Protein AF-A0A7D8UZJ8-F1 (afdb_monomer_lite)

Foldseek 3Di:
DPPDDPVVVVVVVVVLVPDPPLVNVVVVCVVCPPHDPDDNVRDDDALPNVDWDDCVVVVNDGDDDWDDDDDDVRQLPFFQDDDPVCVVVLVVVFFDDDPPDDDDDPPPPPPPPPPPVVVSVVRSRVVRSPDHPDGTNDDDQDDQPCPVVPDDDDPVVVVVSVVVRVVSSVVVRVVVVVVVD

Sequence (181 aa):
MEGLSPAEKAAELRKIAKLPASERRDLYAEYKGSGRYMPPEAIHRGVADEYEIDPEKNDGVAHQFDAVVRGRDARKRMHGGDCECCRDYYEAVGPLPVFNAGPVWKDAEEDDEVDSPTKRQRQLEDHQNRISRHREVWRKPPTPPDFWKIGFPSTQEVEDVNARADKMVADREAEIRRQTA

Structure (mmCIF, N/CA/C/O backbone):
data_AF-A0A7D8UZJ8-F1
#
_entry.id   AF-A0A7D8UZJ8-F1
#
loop_
_atom_site.group_PDB
_atom_site.id
_atom_site.type_symbol
_atom_site.label_atom_id
_atom_site.label_alt_id
_atom_site.label_comp_id
_atom_site.label_asym_id
_atom_site.label_entity_id
_atom_site.label_seq_id
_atom_site.pdbx_PDB_ins_code
_atom_site.Cartn_x
_atom_site.Cartn_y
_atom_site.Cartn_z
_atom_site.occupancy
_atom_site.B_iso_or_equiv
_atom_site.auth_seq_id
_atom_site.auth_comp_id
_atom_site.auth_asym_id
_atom_site.auth_atom_id
_atom_site.pdbx_PDB_model_num
ATOM 1 N N . MET A 1 1 ? -14.031 1.979 35.412 1.00 62.12 1 MET A N 1
ATOM 2 C CA . MET A 1 1 ? -14.290 3.436 35.259 1.00 62.12 1 MET A CA 1
ATOM 3 C C . MET A 1 1 ? -15.463 3.934 36.109 1.00 62.12 1 MET A C 1
ATOM 5 O O . MET A 1 1 ? -15.583 5.145 36.296 1.00 62.12 1 MET A O 1
ATOM 9 N N . GLU A 1 2 ? -16.322 3.058 36.641 1.00 58.66 2 GLU A N 1
ATOM 10 C CA . GLU A 1 2 ? -17.326 3.459 37.635 1.00 58.66 2 GLU A CA 1
ATOM 11 C C . GLU A 1 2 ? -16.650 3.800 38.972 1.00 58.66 2 GLU A C 1
ATOM 13 O O . GLU A 1 2 ? -15.732 3.104 39.394 1.00 58.66 2 GLU A O 1
ATOM 18 N N . GLY A 1 3 ? -17.046 4.919 39.588 1.00 77.38 3 GLY A N 1
ATOM 19 C CA . GLY A 1 3 ? -16.526 5.380 40.886 1.00 77.38 3 GLY A CA 1
ATOM 20 C C . GLY A 1 3 ? -15.379 6.405 40.864 1.00 77.38 3 GLY A C 1
ATOM 21 O O . GLY A 1 3 ? -15.108 7.004 41.897 1.00 77.38 3 GLY A O 1
ATOM 22 N N . LEU A 1 4 ? -14.739 6.667 39.717 1.00 83.75 4 LEU A N 1
ATOM 23 C CA . LEU A 1 4 ? -13.640 7.646 39.612 1.00 83.75 4 LEU A CA 1
ATOM 24 C C . LEU A 1 4 ? -14.149 9.092 39.469 1.00 83.75 4 LEU A C 1
ATOM 26 O O . LEU A 1 4 ? -15.143 9.346 38.773 1.00 83.75 4 LEU A O 1
ATOM 30 N N . SER A 1 5 ? -13.429 10.053 40.055 1.00 90.38 5 SER A N 1
ATOM 31 C CA . SER A 1 5 ? -13.680 11.483 39.849 1.00 90.38 5 SER A CA 1
ATOM 32 C C . SER A 1 5 ? -13.406 11.891 38.389 1.00 90.38 5 SER A C 1
ATOM 34 O O . SER A 1 5 ? -12.650 11.219 37.679 1.00 90.38 5 SER A O 1
ATOM 36 N N . PRO A 1 6 ? -13.981 13.004 37.893 1.00 88.69 6 PRO A N 1
ATOM 37 C CA . PRO A 1 6 ? -13.740 13.460 36.521 1.00 88.69 6 PRO A CA 1
ATOM 38 C C . PRO A 1 6 ? -12.253 13.662 36.177 1.00 88.69 6 PRO A C 1
ATOM 40 O O . PRO A 1 6 ? -11.840 13.371 35.055 1.00 88.69 6 PRO A O 1
ATOM 43 N N . ALA A 1 7 ? -11.438 14.112 37.138 1.00 90.19 7 ALA A N 1
ATOM 44 C CA . ALA A 1 7 ? -10.001 14.316 36.948 1.00 90.19 7 ALA A CA 1
ATOM 45 C C . ALA A 1 7 ? -9.240 12.986 36.811 1.00 90.19 7 ALA A C 1
ATOM 47 O O . ALA A 1 7 ? -8.396 12.840 35.927 1.00 90.19 7 ALA A O 1
ATOM 48 N N . GLU A 1 8 ? -9.577 11.995 37.636 1.00 89.38 8 GLU A N 1
ATOM 49 C CA . GLU A 1 8 ? -8.980 10.656 37.576 1.00 89.38 8 GLU A CA 1
ATOM 50 C C . GLU A 1 8 ? -9.378 9.925 36.291 1.00 89.38 8 GLU A C 1
ATOM 52 O O . GLU A 1 8 ? -8.532 9.319 35.637 1.00 89.38 8 GLU A O 1
ATOM 57 N N . LYS A 1 9 ? -10.638 10.067 35.854 1.00 85.75 9 LYS A N 1
ATOM 58 C CA . LYS A 1 9 ? -11.096 9.560 34.550 1.00 85.75 9 LYS A CA 1
ATOM 59 C C . LYS A 1 9 ? -10.290 10.160 33.400 1.00 85.75 9 LYS A C 1
ATOM 61 O O . LYS A 1 9 ? -9.889 9.437 32.492 1.00 85.75 9 LYS A O 1
ATOM 66 N N . ALA A 1 10 ? -10.020 11.466 33.433 1.00 86.69 10 ALA A N 1
ATOM 67 C CA . ALA A 1 10 ? -9.205 12.117 32.411 1.00 86.69 10 ALA A CA 1
ATOM 68 C C . ALA A 1 10 ? -7.751 11.611 32.419 1.00 86.69 10 ALA A C 1
ATOM 70 O O . ALA A 1 10 ? -7.148 11.457 31.355 1.00 86.69 10 ALA A O 1
ATOM 71 N N . ALA A 1 11 ? -7.188 11.325 33.597 1.00 90.38 11 ALA A N 1
ATOM 72 C CA . ALA A 1 11 ? -5.854 10.745 33.726 1.00 90.38 11 ALA A CA 1
ATOM 73 C C . ALA A 1 11 ? -5.788 9.314 33.163 1.00 90.38 11 ALA A C 1
ATOM 75 O O . ALA A 1 11 ? -4.863 9.008 32.413 1.00 90.38 11 ALA A O 1
ATOM 76 N N . GLU A 1 12 ? -6.783 8.471 33.448 1.00 86.12 12 GLU A N 1
ATOM 77 C CA . GLU A 1 12 ? -6.884 7.119 32.882 1.00 86.12 12 GLU A CA 1
ATOM 78 C C . GLU A 1 12 ? -7.051 7.142 31.359 1.00 86.12 12 GLU A C 1
ATOM 80 O O . GLU A 1 12 ? -6.323 6.454 30.646 1.00 86.12 12 GLU A O 1
ATOM 85 N N . LEU A 1 13 ? -7.907 8.017 30.821 1.00 85.00 13 LEU A N 1
ATOM 86 C CA . LEU A 1 13 ? -8.050 8.178 29.368 1.00 85.00 13 LEU A CA 1
ATOM 87 C C . LEU A 1 13 ? -6.739 8.608 28.694 1.00 85.00 13 LEU A C 1
ATOM 89 O O . LEU A 1 13 ? -6.437 8.154 27.592 1.00 85.00 13 LEU A O 1
ATOM 93 N N . ARG A 1 14 ? -5.926 9.443 29.357 1.00 87.88 14 ARG A N 1
ATOM 94 C CA . ARG A 1 14 ? -4.590 9.816 28.863 1.00 87.88 14 ARG A CA 1
ATOM 95 C C . ARG A 1 14 ? -3.607 8.649 28.877 1.00 87.88 14 ARG A C 1
ATOM 97 O O . ARG A 1 14 ? -2.748 8.603 28.002 1.00 87.88 14 ARG A O 1
ATOM 104 N N . LYS A 1 15 ? -3.701 7.736 29.849 1.00 88.94 15 LYS A N 1
ATOM 105 C CA . LYS A 1 15 ? -2.883 6.514 29.876 1.00 88.94 15 LYS A CA 1
ATOM 106 C C . LYS A 1 15 ? -3.289 5.582 28.743 1.00 88.94 15 LYS A C 1
ATOM 108 O O . LYS A 1 15 ? -2.431 5.205 27.957 1.00 88.94 15 LYS A O 1
ATOM 113 N N . ILE A 1 16 ? -4.592 5.323 28.595 1.00 86.38 16 ILE A N 1
ATOM 114 C CA . ILE A 1 16 ? -5.132 4.499 27.507 1.00 86.38 16 ILE A CA 1
ATOM 115 C C . ILE A 1 16 ? -4.715 5.071 26.151 1.00 86.38 16 ILE A C 1
ATOM 117 O O . ILE A 1 16 ? -4.301 4.321 25.284 1.00 86.38 16 ILE A O 1
ATOM 121 N N . ALA A 1 17 ? -4.742 6.394 25.963 1.00 84.31 17 ALA A N 1
ATOM 122 C CA . ALA A 1 17 ? -4.335 7.025 24.705 1.00 84.31 17 ALA A CA 1
ATOM 123 C C . ALA A 1 17 ? -2.853 6.823 24.330 1.00 84.31 17 ALA A C 1
ATOM 125 O O . ALA A 1 17 ? -2.519 6.973 23.158 1.00 84.31 17 ALA A O 1
ATOM 126 N N . LYS A 1 18 ? -1.981 6.511 25.298 1.00 85.25 18 LYS A N 1
ATOM 127 C CA . LYS A 1 18 ? -0.553 6.236 25.072 1.00 85.25 18 LYS A CA 1
ATOM 128 C C . LYS A 1 18 ? -0.249 4.764 24.804 1.00 85.25 18 LYS A C 1
ATOM 130 O O . LYS A 1 18 ? 0.875 4.465 24.418 1.00 85.25 18 LYS A O 1
ATOM 135 N N . LEU A 1 19 ? -1.205 3.870 25.046 1.00 85.44 19 LEU A N 1
ATOM 136 C CA . LEU A 1 19 ? -1.050 2.456 24.724 1.00 85.44 19 LEU A CA 1
ATOM 137 C C . LEU A 1 19 ? -0.985 2.270 23.198 1.00 85.44 19 LEU A C 1
ATOM 139 O O . LEU A 1 19 ? -1.587 3.073 22.463 1.00 85.44 19 LEU A O 1
ATOM 143 N N . PRO A 1 20 ? -0.290 1.223 22.718 1.00 83.56 20 PRO A N 1
ATOM 144 C CA . PRO A 1 20 ? -0.272 0.876 21.302 1.00 83.56 20 PRO A CA 1
ATOM 145 C C . PRO A 1 20 ? -1.696 0.662 20.774 1.00 83.56 20 PRO A C 1
ATOM 147 O O . PRO A 1 20 ? -2.655 0.435 21.522 1.00 83.56 20 PRO A O 1
ATOM 150 N N . ALA A 1 21 ? -1.874 0.829 19.468 1.00 79.88 21 ALA A N 1
ATOM 151 C CA . ALA A 1 21 ? -3.183 0.731 18.840 1.00 79.88 21 ALA A CA 1
ATOM 152 C C . ALA A 1 21 ? -3.817 -0.651 19.051 1.00 79.88 21 ALA A C 1
ATOM 154 O O . ALA A 1 21 ? -5.027 -0.702 19.275 1.00 79.88 21 ALA A O 1
ATOM 155 N N . SER A 1 22 ? -3.022 -1.723 19.042 1.00 79.81 22 SER A N 1
ATOM 156 C CA . SER A 1 22 ? -3.471 -3.092 19.337 1.00 79.81 22 SER A CA 1
ATOM 157 C C . SER A 1 22 ? -4.062 -3.220 20.749 1.00 79.81 22 SER A C 1
ATOM 159 O O . SER A 1 22 ? -5.237 -3.550 20.898 1.00 79.81 22 SER A O 1
ATOM 161 N N . GLU A 1 23 ? -3.312 -2.830 21.783 1.00 83.69 23 GLU A N 1
ATOM 162 C CA . GLU A 1 23 ? -3.767 -2.885 23.181 1.00 83.69 23 GLU A CA 1
ATOM 163 C C . GLU A 1 23 ? -4.981 -1.985 23.432 1.00 83.69 23 GLU A C 1
ATOM 165 O O . GLU A 1 23 ? -5.918 -2.362 24.139 1.00 83.69 23 GLU A O 1
ATOM 170 N N . ARG A 1 24 ? -5.020 -0.791 22.819 1.00 83.62 24 ARG A N 1
ATOM 171 C CA . ARG A 1 24 ? -6.214 0.063 22.891 1.00 83.62 24 ARG A CA 1
ATOM 172 C C . ARG A 1 24 ? -7.427 -0.648 22.304 1.00 83.62 24 ARG A C 1
ATOM 174 O O . ARG A 1 24 ? -8.504 -0.541 22.881 1.00 83.62 24 ARG A O 1
ATOM 181 N N . ARG A 1 25 ? -7.289 -1.339 21.170 1.00 78.88 25 ARG A N 1
ATOM 182 C CA . ARG A 1 25 ? -8.406 -2.053 20.530 1.00 78.88 25 ARG A CA 1
ATOM 183 C C . ARG A 1 25 ? -8.919 -3.182 21.412 1.00 78.88 25 ARG A C 1
ATOM 185 O O . ARG A 1 25 ? -10.132 -3.256 21.573 1.00 78.88 25 ARG A O 1
ATOM 192 N N . ASP A 1 26 ? -8.038 -3.961 22.035 1.00 82.31 26 ASP A N 1
ATOM 193 C CA . ASP A 1 26 ? -8.428 -5.025 22.971 1.00 82.31 26 ASP A CA 1
ATOM 194 C C . ASP A 1 26 ? -9.214 -4.459 24.169 1.00 82.31 26 ASP A C 1
ATOM 196 O O . ASP A 1 26 ? -10.324 -4.910 24.458 1.00 82.31 26 ASP A O 1
ATOM 200 N N . LEU A 1 27 ? -8.727 -3.374 24.784 1.00 84.06 27 LEU A N 1
ATOM 201 C CA . LEU A 1 27 ? -9.442 -2.685 25.869 1.00 84.06 27 LEU A CA 1
ATOM 202 C C . LEU A 1 27 ? -10.807 -2.134 25.424 1.00 84.06 27 LEU A C 1
ATOM 204 O O . LEU A 1 27 ? -11.791 -2.176 26.165 1.00 84.06 27 LEU A O 1
ATOM 208 N N . TYR A 1 28 ? -10.889 -1.588 24.208 1.00 77.94 28 TYR A N 1
ATOM 209 C CA . TYR A 1 28 ? -12.154 -1.108 23.653 1.00 77.94 28 TYR A CA 1
ATOM 210 C C . TYR A 1 28 ? -13.104 -2.255 23.282 1.00 77.94 28 TYR A C 1
ATOM 212 O O . TYR A 1 28 ? -14.321 -2.056 23.354 1.00 77.94 28 TYR A O 1
ATOM 220 N N . ALA A 1 29 ? -12.585 -3.427 22.907 1.00 79.12 29 ALA A N 1
ATOM 221 C CA . ALA A 1 29 ? -13.368 -4.615 22.585 1.00 79.12 29 ALA A CA 1
ATOM 222 C C . ALA A 1 29 ? -14.062 -5.185 23.829 1.00 79.12 29 ALA A C 1
ATOM 224 O O . ALA A 1 29 ? -15.232 -5.549 23.745 1.00 79.12 29 ALA A O 1
ATOM 225 N N . GLU A 1 30 ? -13.414 -5.163 24.999 1.00 78.25 30 GLU A N 1
ATOM 226 C CA . GLU A 1 30 ? -14.053 -5.523 26.277 1.00 78.25 30 GLU A CA 1
ATOM 227 C C . GLU A 1 30 ? -15.263 -4.630 26.592 1.00 78.25 30 GLU A C 1
ATOM 229 O O . GLU A 1 30 ? -16.288 -5.100 27.084 1.00 78.25 30 GLU A O 1
ATOM 234 N N . TYR A 1 31 ? -15.166 -3.334 26.278 1.00 74.25 31 TYR A N 1
ATOM 235 C CA . TYR A 1 31 ? -16.228 -2.366 26.556 1.00 74.25 31 TYR A CA 1
ATOM 236 C C . TYR A 1 31 ? -17.360 -2.381 25.519 1.00 74.25 31 TYR A C 1
ATOM 238 O O . TYR A 1 31 ? -18.535 -2.292 25.878 1.00 74.25 31 TYR A O 1
ATOM 246 N N . LYS A 1 32 ? -17.028 -2.438 24.222 1.00 72.88 32 LYS A N 1
ATOM 247 C CA . LYS A 1 32 ? -18.018 -2.381 23.131 1.00 72.88 32 LYS A CA 1
ATOM 248 C C . LYS A 1 32 ? -18.544 -3.752 22.701 1.00 72.88 32 LYS A C 1
ATOM 250 O O . LYS A 1 32 ? -19.547 -3.802 21.984 1.00 72.88 32 LYS A O 1
ATOM 255 N N . GLY A 1 33 ? -17.896 -4.836 23.124 1.00 72.12 33 GLY A N 1
ATOM 256 C CA . GLY A 1 33 ? -18.144 -6.179 22.614 1.00 72.12 33 GLY A CA 1
ATOM 257 C C . GLY A 1 33 ? -17.907 -6.270 21.103 1.00 72.12 33 GLY A C 1
ATOM 258 O O . GLY A 1 33 ? -17.228 -5.437 20.503 1.00 72.12 33 GLY A O 1
ATOM 259 N N . SER A 1 34 ? -18.532 -7.258 20.462 1.00 68.31 34 SER A N 1
ATOM 260 C CA . SER A 1 34 ? -18.433 -7.505 19.017 1.00 68.31 34 SER A CA 1
ATOM 261 C C . SER A 1 34 ? -19.353 -6.620 18.156 1.00 68.31 34 SER A C 1
ATOM 263 O O . SER A 1 34 ? -19.458 -6.803 16.944 1.00 68.31 34 SER A O 1
ATOM 265 N N . GLY A 1 35 ? -20.031 -5.639 18.760 1.00 72.06 35 GLY A N 1
ATOM 266 C CA . GLY A 1 35 ? -21.109 -4.891 18.114 1.00 72.06 35 GLY A CA 1
ATOM 267 C C . GLY A 1 35 ? -22.402 -5.710 17.984 1.00 72.06 35 GLY A C 1
ATOM 268 O O . GLY A 1 35 ? -22.463 -6.887 18.316 1.00 72.06 35 GLY A O 1
ATOM 269 N N . ARG A 1 36 ? -23.486 -5.070 17.523 1.00 68.50 36 ARG A N 1
ATOM 2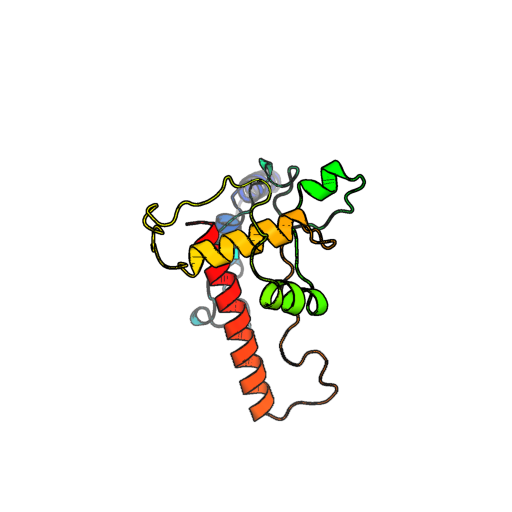70 C CA . ARG A 1 36 ? -24.819 -5.708 17.456 1.00 68.50 36 ARG A CA 1
ATOM 271 C C . ARG A 1 36 ? -24.949 -6.743 16.330 1.00 68.50 36 ARG A C 1
ATOM 273 O O . ARG A 1 36 ? -25.776 -7.640 16.438 1.00 68.50 36 ARG A O 1
ATOM 280 N N . TYR A 1 37 ? -24.193 -6.579 15.246 1.00 76.00 37 TYR A N 1
ATOM 281 C CA . TYR A 1 37 ? -24.432 -7.282 13.979 1.00 76.00 37 TYR A CA 1
ATOM 282 C C . TYR A 1 37 ? -23.412 -8.378 13.660 1.00 76.00 37 TYR A C 1
ATOM 284 O O . TYR A 1 37 ? -23.605 -9.096 12.687 1.00 76.00 37 TYR A O 1
ATOM 292 N N . MET A 1 38 ? -22.349 -8.515 14.458 1.00 73.06 38 MET A N 1
ATOM 293 C CA . MET A 1 38 ? -21.306 -9.519 14.250 1.00 73.06 38 MET A CA 1
ATOM 294 C C . MET A 1 38 ? -21.219 -10.422 15.484 1.00 73.06 38 MET A C 1
ATOM 296 O O . MET A 1 38 ? -21.036 -9.916 16.600 1.00 73.06 38 MET A O 1
ATOM 300 N N . PRO A 1 39 ? -21.362 -11.748 15.323 1.00 78.50 39 PRO A N 1
ATOM 301 C CA . PRO A 1 39 ? -21.063 -12.670 16.406 1.00 78.50 39 PRO A CA 1
ATOM 302 C C . PRO A 1 39 ? -19.557 -12.606 16.731 1.00 78.50 39 PRO A C 1
ATOM 304 O O . PRO A 1 39 ? -18.756 -12.368 15.824 1.00 78.50 39 PRO A O 1
ATOM 307 N N . PRO A 1 40 ? -19.145 -12.830 17.993 1.00 71.56 40 PRO A N 1
ATOM 308 C CA . PRO A 1 40 ? -17.730 -12.806 18.382 1.00 71.56 40 PRO A CA 1
ATOM 309 C C . PRO A 1 40 ? -16.844 -13.733 17.538 1.00 71.56 40 PRO A C 1
ATOM 311 O O . PRO A 1 40 ? -15.704 -13.398 17.241 1.00 71.56 40 PRO A O 1
ATOM 314 N N . GLU A 1 41 ? -17.394 -14.867 17.103 1.00 73.19 41 GLU A N 1
ATOM 315 C CA . GLU A 1 41 ? -16.728 -15.877 16.269 1.00 73.19 41 GLU A CA 1
ATOM 316 C C . GLU A 1 41 ? -16.386 -15.378 14.853 1.00 73.19 41 GLU A C 1
ATOM 318 O O . GLU A 1 41 ? -15.481 -15.913 14.221 1.00 73.19 41 GLU A O 1
ATOM 323 N N . ALA A 1 42 ? -17.080 -14.344 14.363 1.00 75.31 42 ALA A N 1
ATOM 324 C CA . ALA A 1 42 ? -16.844 -13.739 13.049 1.00 75.31 42 ALA A CA 1
ATOM 325 C C . ALA A 1 42 ? -15.819 -12.590 13.085 1.00 75.31 42 ALA A C 1
ATOM 327 O O . ALA A 1 42 ? -15.576 -11.943 12.065 1.00 75.31 42 ALA A O 1
ATOM 328 N N . ILE A 1 43 ? -15.235 -12.287 14.251 1.00 74.62 43 ILE A N 1
ATOM 329 C CA . ILE A 1 43 ? -14.175 -11.282 14.362 1.00 74.62 43 ILE A CA 1
ATOM 330 C C . ILE A 1 43 ? -12.838 -11.946 14.058 1.00 74.62 43 ILE A C 1
ATOM 332 O O . ILE A 1 43 ? -12.292 -12.695 14.867 1.00 74.62 43 ILE A O 1
ATOM 336 N N . HIS A 1 44 ? -12.286 -11.619 12.897 1.00 75.75 44 HIS A N 1
ATOM 337 C CA . HIS A 1 44 ? -10.941 -12.022 12.513 1.00 75.75 44 HIS A CA 1
ATOM 338 C C . HIS A 1 44 ? -9.951 -10.899 12.826 1.00 75.75 44 HIS A C 1
ATOM 340 O O . HIS A 1 44 ? -10.200 -9.739 12.495 1.00 75.75 44 HIS A O 1
ATOM 346 N N . ARG A 1 45 ? -8.830 -11.249 13.473 1.00 78.06 45 ARG A N 1
ATOM 347 C CA . ARG A 1 45 ? -7.687 -10.340 13.624 1.00 78.06 45 ARG A CA 1
ATOM 348 C C . ARG A 1 45 ? -7.025 -10.189 12.261 1.00 78.06 45 ARG A C 1
ATOM 350 O O . ARG A 1 45 ? -6.663 -11.193 11.649 1.00 78.06 45 ARG A O 1
ATOM 357 N N . GLY A 1 46 ? -6.925 -8.954 11.787 1.00 83.56 46 GLY A N 1
ATOM 358 C CA . GLY A 1 46 ? -6.273 -8.646 10.520 1.00 83.56 46 GLY A CA 1
ATOM 359 C C . GLY A 1 46 ? -4.822 -8.228 10.722 1.00 83.56 46 GLY A C 1
ATOM 360 O O . GLY A 1 46 ? -4.363 -7.979 11.837 1.00 83.56 46 GLY A O 1
ATOM 361 N N . VAL A 1 47 ? -4.111 -8.031 9.616 1.00 86.88 47 VAL A N 1
ATOM 362 C CA . VAL A 1 47 ? -2.717 -7.544 9.635 1.00 86.88 47 VAL A CA 1
ATOM 363 C C . VAL A 1 47 ? -2.568 -6.193 10.346 1.00 86.88 47 VAL A C 1
ATOM 365 O O . VAL A 1 47 ? -1.556 -5.938 10.989 1.00 86.88 47 VAL A O 1
ATOM 368 N N . ALA A 1 48 ? -3.584 -5.331 10.282 1.00 82.69 48 ALA A N 1
ATOM 369 C CA . ALA A 1 48 ? -3.571 -4.039 10.971 1.00 82.69 48 ALA A CA 1
ATOM 370 C C . ALA A 1 48 ? -3.662 -4.146 12.506 1.00 82.69 48 ALA A C 1
ATOM 372 O O . ALA A 1 48 ? -3.426 -3.152 13.190 1.00 82.69 48 ALA A O 1
ATOM 373 N N . ASP A 1 49 ? -4.047 -5.311 13.039 1.00 83.31 49 ASP A N 1
ATOM 374 C CA . ASP A 1 49 ? -4.033 -5.587 14.479 1.00 83.31 49 ASP A CA 1
ATOM 375 C C . ASP A 1 49 ? -2.702 -6.237 14.912 1.00 83.31 49 ASP A C 1
ATOM 377 O O . ASP A 1 49 ? -2.286 -6.077 16.057 1.00 83.31 49 ASP A O 1
ATOM 381 N N . GLU A 1 50 ? -2.031 -6.952 14.001 1.00 86.06 50 GLU A N 1
ATOM 382 C CA . GLU A 1 50 ? -0.740 -7.619 14.229 1.00 86.06 50 GLU A CA 1
ATOM 383 C C . GLU A 1 50 ? 0.452 -6.648 14.149 1.00 86.06 50 GLU A C 1
ATOM 385 O O . GLU A 1 50 ? 1.417 -6.795 14.900 1.00 86.06 50 GLU A O 1
ATOM 390 N N . TYR A 1 51 ? 0.391 -5.653 13.256 1.00 86.69 51 TYR A N 1
ATOM 391 C CA . TYR A 1 51 ? 1.518 -4.772 12.942 1.00 86.69 51 TYR A CA 1
ATOM 392 C C . TYR A 1 51 ? 1.159 -3.289 13.055 1.00 86.69 51 TYR A C 1
ATOM 394 O O . TYR A 1 51 ? 0.086 -2.850 12.637 1.00 86.69 51 TYR A O 1
ATOM 402 N N . GLU A 1 52 ? 2.112 -2.496 13.547 1.00 87.81 52 GLU A N 1
ATOM 403 C CA . GLU A 1 52 ? 2.007 -1.039 13.648 1.00 87.81 52 GLU A CA 1
ATOM 404 C C . GLU A 1 52 ? 3.055 -0.339 12.774 1.00 87.81 52 GLU A C 1
ATOM 406 O O . GLU A 1 52 ? 4.157 -0.845 12.557 1.00 87.81 52 GLU A O 1
ATOM 411 N N . ILE A 1 53 ? 2.704 0.843 12.260 1.00 89.75 53 ILE A N 1
ATOM 412 C CA . ILE A 1 53 ? 3.618 1.660 11.456 1.00 89.75 53 ILE A CA 1
ATOM 413 C C . ILE A 1 53 ? 4.566 2.403 12.393 1.00 89.75 53 ILE A C 1
ATOM 415 O O . ILE A 1 53 ? 4.116 3.176 13.237 1.00 89.75 53 ILE A O 1
ATOM 419 N N . ASP A 1 54 ? 5.868 2.213 12.182 1.00 89.75 54 ASP A N 1
ATOM 420 C CA . ASP A 1 54 ? 6.934 2.947 12.864 1.00 89.75 54 ASP A CA 1
ATOM 421 C C . ASP A 1 54 ? 6.898 4.443 12.480 1.00 89.75 54 ASP A C 1
ATOM 423 O O . ASP A 1 54 ? 7.215 4.789 11.332 1.00 89.75 54 ASP A O 1
ATOM 427 N N . PRO A 1 55 ? 6.532 5.352 13.408 1.00 91.31 55 PRO A N 1
ATOM 428 C CA . PRO A 1 55 ? 6.446 6.776 13.110 1.00 91.31 55 PRO A CA 1
ATOM 429 C C . PRO A 1 55 ? 7.804 7.385 12.756 1.00 91.31 55 PRO A C 1
ATOM 431 O O . PRO A 1 55 ? 7.846 8.328 11.971 1.00 91.31 55 PRO A O 1
ATOM 434 N N . GLU A 1 56 ? 8.922 6.860 13.270 1.00 91.94 56 GLU A N 1
ATOM 435 C CA . GLU A 1 56 ? 10.258 7.406 12.983 1.00 91.94 56 GLU A CA 1
ATOM 436 C C . GLU A 1 56 ? 10.622 7.265 11.501 1.00 91.94 56 GLU A C 1
ATOM 438 O O . GLU A 1 56 ? 11.316 8.112 10.936 1.00 91.94 56 GLU A O 1
ATOM 443 N N . LYS A 1 57 ? 10.095 6.223 10.848 1.00 87.00 57 LYS A N 1
ATOM 444 C CA . LYS A 1 57 ? 10.294 5.941 9.420 1.00 87.00 57 LYS A CA 1
ATOM 445 C C . LYS A 1 57 ? 9.200 6.528 8.525 1.00 87.00 57 LYS A C 1
ATOM 447 O O . LYS A 1 57 ? 9.307 6.430 7.306 1.00 87.00 57 LYS A O 1
ATOM 452 N N . ASN A 1 58 ? 8.171 7.142 9.110 1.00 90.19 58 ASN A N 1
ATOM 453 C CA . ASN A 1 58 ? 6.998 7.676 8.415 1.00 90.19 58 ASN A CA 1
ATOM 454 C C . ASN A 1 58 ? 6.724 9.137 8.822 1.00 90.19 58 ASN A C 1
ATOM 456 O O . ASN A 1 58 ? 5.608 9.497 9.192 1.00 90.19 58 ASN A O 1
ATOM 460 N N . ASP A 1 59 ? 7.764 9.975 8.810 1.00 88.56 59 ASP A N 1
ATOM 461 C CA . ASP A 1 59 ? 7.693 11.420 9.088 1.00 88.56 59 ASP A CA 1
ATOM 462 C C . ASP A 1 59 ? 7.016 11.792 10.430 1.00 88.56 59 ASP A C 1
ATOM 464 O O . ASP A 1 59 ? 6.377 12.837 10.566 1.00 88.56 59 ASP A O 1
ATOM 468 N N . GLY A 1 60 ? 7.149 10.941 11.450 1.00 90.75 60 GLY A N 1
ATOM 469 C CA . GLY A 1 60 ? 6.556 11.124 12.779 1.00 90.75 60 GLY A CA 1
ATOM 470 C C . GLY A 1 60 ? 5.075 10.744 12.868 1.00 90.75 60 GLY A C 1
ATOM 471 O O . GLY A 1 60 ? 4.432 11.009 13.885 1.00 90.75 60 GLY A O 1
ATOM 472 N N . VAL A 1 61 ? 4.515 10.133 11.822 1.00 90.69 61 VAL A N 1
ATOM 473 C CA . VAL A 1 61 ? 3.090 9.817 11.710 1.00 90.69 61 VAL A CA 1
ATOM 474 C C . VAL A 1 61 ? 2.858 8.312 11.864 1.00 90.69 61 VAL A C 1
ATOM 476 O O . VAL A 1 61 ? 3.467 7.497 11.182 1.00 90.69 61 VAL A O 1
ATOM 479 N N . ALA A 1 62 ? 1.918 7.920 12.728 1.00 88.81 62 ALA A N 1
ATOM 480 C CA . ALA A 1 62 ? 1.589 6.511 12.996 1.00 88.81 62 ALA A CA 1
ATOM 481 C C . ALA A 1 62 ? 0.566 5.896 12.011 1.00 88.81 62 ALA A C 1
ATOM 483 O O . ALA A 1 62 ? -0.003 4.841 12.277 1.00 88.81 62 ALA A O 1
ATOM 484 N N . HIS A 1 63 ? 0.258 6.574 10.903 1.00 88.56 63 HIS A N 1
ATOM 485 C CA . HIS A 1 63 ? -0.699 6.113 9.896 1.00 88.56 63 HIS A CA 1
ATOM 486 C C . HIS A 1 63 ? -0.165 6.330 8.483 1.00 88.56 63 HIS A C 1
ATOM 488 O O . HIS A 1 63 ? 0.626 7.236 8.229 1.00 88.56 63 HIS A O 1
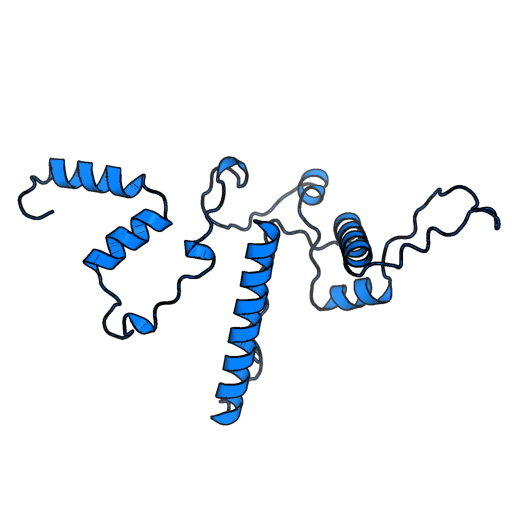ATOM 494 N N . GLN A 1 64 ? -0.634 5.506 7.552 1.00 90.50 64 GLN A N 1
ATOM 495 C CA . GLN A 1 64 ? -0.316 5.626 6.135 1.00 90.50 64 GLN A CA 1
ATOM 496 C C . GLN A 1 64 ? -0.875 6.937 5.564 1.00 90.50 64 GLN A C 1
ATOM 498 O O . GLN A 1 64 ? -2.060 7.228 5.727 1.00 90.50 64 GLN A O 1
ATOM 503 N N . PHE A 1 65 ? -0.046 7.699 4.853 1.00 91.69 65 PHE A N 1
ATOM 504 C CA . PHE A 1 65 ? -0.468 8.904 4.139 1.00 91.69 65 PHE A CA 1
ATOM 505 C C . PHE A 1 65 ? 0.250 9.022 2.790 1.00 91.69 65 PHE A C 1
ATOM 507 O O . PHE A 1 65 ? 1.311 8.437 2.579 1.00 91.69 65 PHE A O 1
ATOM 514 N N . ASP A 1 66 ? -0.344 9.779 1.869 1.00 88.88 66 ASP A N 1
ATOM 515 C CA . ASP A 1 66 ? 0.246 10.111 0.571 1.00 88.88 66 ASP A CA 1
ATOM 516 C C . ASP A 1 66 ? 0.509 11.619 0.531 1.00 88.88 66 ASP A C 1
ATOM 518 O O . ASP A 1 66 ? -0.396 12.422 0.776 1.00 88.88 66 ASP A O 1
ATOM 522 N N . ALA A 1 67 ? 1.752 12.012 0.260 1.00 88.88 67 ALA A N 1
ATOM 523 C CA . ALA A 1 67 ? 2.164 13.409 0.222 1.00 88.88 67 ALA A CA 1
ATOM 524 C C . ALA A 1 67 ? 2.798 13.765 -1.122 1.00 88.88 67 ALA A C 1
ATOM 526 O O . ALA A 1 67 ? 3.520 12.986 -1.744 1.00 88.88 67 ALA A O 1
ATOM 527 N N . VAL A 1 68 ? 2.560 15.000 -1.567 1.00 89.81 68 VAL A N 1
ATOM 528 C CA . VAL A 1 68 ? 3.114 15.499 -2.828 1.00 89.81 68 VAL A CA 1
ATOM 529 C C . VAL A 1 68 ? 4.598 15.817 -2.656 1.00 89.81 68 VAL A C 1
ATOM 531 O O . VAL A 1 68 ? 4.974 16.883 -2.168 1.00 89.81 68 VAL A O 1
ATOM 534 N N . VAL A 1 69 ? 5.456 14.909 -3.121 1.00 89.94 69 VAL A N 1
ATOM 535 C CA . VAL A 1 69 ? 6.911 15.093 -3.116 1.00 89.94 69 VAL A CA 1
ATOM 536 C C . VAL A 1 69 ? 7.359 15.905 -4.334 1.00 89.94 69 VAL A C 1
ATOM 538 O O . VAL A 1 69 ? 7.142 15.525 -5.488 1.00 89.94 69 VAL A O 1
ATOM 541 N N . ARG A 1 70 ? 8.039 17.031 -4.087 1.00 89.69 70 ARG A N 1
ATOM 542 C CA . ARG A 1 70 ? 8.645 17.877 -5.129 1.00 89.69 70 ARG A CA 1
ATOM 543 C C . ARG A 1 70 ? 10.157 17.652 -5.203 1.00 89.69 70 ARG A C 1
ATOM 545 O O . ARG A 1 70 ? 10.810 17.404 -4.198 1.00 89.69 70 ARG A O 1
ATOM 552 N N . GLY A 1 71 ? 10.719 17.776 -6.406 1.00 92.62 71 GLY A N 1
ATOM 553 C CA . GLY A 1 71 ? 12.154 17.591 -6.660 1.00 92.62 71 GLY A CA 1
ATOM 554 C C . GLY A 1 71 ? 12.510 16.200 -7.196 1.00 92.62 71 GLY A C 1
ATOM 555 O O . GLY A 1 71 ? 11.788 15.222 -7.006 1.00 92.62 71 GLY A O 1
ATOM 556 N N . ARG A 1 72 ? 13.607 16.109 -7.958 1.00 90.00 72 ARG A N 1
ATOM 557 C CA . ARG A 1 72 ? 14.048 14.848 -8.582 1.00 90.00 72 ARG A CA 1
ATOM 558 C C . ARG A 1 72 ? 14.616 13.877 -7.549 1.00 90.00 72 ARG A C 1
ATOM 560 O O . ARG A 1 72 ? 14.209 12.721 -7.538 1.00 90.00 72 ARG A O 1
ATOM 567 N N . ASP A 1 73 ? 15.490 14.354 -6.670 1.00 91.62 73 ASP A N 1
ATOM 568 C CA . ASP A 1 73 ? 16.203 13.494 -5.718 1.00 91.62 73 ASP A CA 1
ATOM 569 C C . ASP A 1 73 ? 15.280 12.950 -4.627 1.00 91.62 73 ASP A C 1
ATOM 571 O O . ASP A 1 73 ? 15.388 11.792 -4.237 1.00 91.62 73 ASP A O 1
ATOM 575 N N . ALA A 1 74 ? 14.303 13.746 -4.184 1.00 91.00 74 ALA A N 1
ATOM 576 C CA . ALA A 1 74 ? 13.279 13.284 -3.254 1.00 91.00 74 ALA A CA 1
ATOM 577 C C . ALA A 1 74 ? 12.396 12.187 -3.876 1.00 91.00 74 ALA A C 1
ATOM 579 O O . ALA A 1 74 ? 12.230 11.134 -3.271 1.00 91.00 74 ALA A O 1
ATOM 580 N N . ARG A 1 75 ? 11.932 12.367 -5.122 1.00 89.50 75 ARG A N 1
ATOM 581 C CA . ARG A 1 75 ? 11.156 11.339 -5.843 1.00 89.50 75 ARG A CA 1
ATOM 582 C C . ARG A 1 75 ? 11.956 10.069 -6.138 1.00 89.50 75 ARG A C 1
ATOM 584 O O . ARG A 1 75 ? 11.368 9.001 -6.216 1.00 89.50 75 ARG A O 1
ATOM 591 N N . LYS A 1 76 ? 13.280 10.165 -6.308 1.00 89.69 76 LYS A N 1
ATOM 592 C CA . LYS A 1 76 ? 14.156 9.000 -6.536 1.00 89.69 76 LYS A CA 1
ATOM 593 C C . LYS A 1 76 ? 14.284 8.102 -5.298 1.00 89.69 76 LYS A C 1
ATOM 595 O O . LYS A 1 76 ? 14.614 6.935 -5.447 1.00 89.69 76 LYS A O 1
ATOM 600 N N . ARG A 1 77 ? 14.034 8.639 -4.098 1.00 89.50 77 ARG A N 1
ATOM 601 C CA . ARG A 1 77 ? 14.037 7.876 -2.838 1.00 89.50 77 ARG A CA 1
ATOM 602 C C . ARG A 1 77 ? 12.734 7.111 -2.585 1.00 89.50 77 ARG A C 1
ATOM 604 O O . ARG A 1 77 ? 12.717 6.256 -1.713 1.00 89.50 77 ARG A O 1
ATOM 611 N N . MET A 1 78 ? 11.667 7.422 -3.321 1.00 91.06 78 MET A N 1
ATOM 612 C CA . MET A 1 78 ? 10.399 6.690 -3.259 1.00 91.06 78 MET A CA 1
ATOM 613 C C . MET A 1 78 ? 10.487 5.401 -4.080 1.00 91.06 78 MET A C 1
ATOM 615 O O . MET A 1 78 ? 11.265 5.322 -5.035 1.00 91.06 78 MET A O 1
ATOM 619 N N . HIS A 1 79 ? 9.640 4.428 -3.758 1.00 90.94 79 HIS A N 1
ATOM 620 C CA . HIS A 1 79 ? 9.555 3.186 -4.514 1.00 90.94 79 HIS A CA 1
ATOM 621 C C . HIS A 1 79 ? 8.992 3.451 -5.912 1.00 90.94 79 HIS A C 1
ATOM 623 O O . HIS A 1 79 ? 8.113 4.295 -6.112 1.00 90.94 79 HIS A O 1
ATOM 629 N N . GLY A 1 80 ? 9.530 2.753 -6.908 1.00 90.62 80 GLY A N 1
ATOM 630 C CA . GLY A 1 80 ? 8.950 2.703 -8.238 1.00 90.62 80 GLY A CA 1
ATOM 631 C C . GLY A 1 80 ? 7.713 1.826 -8.226 1.00 90.62 80 GLY A C 1
ATOM 632 O O . GLY A 1 80 ? 7.811 0.649 -7.917 1.00 90.62 80 GLY A O 1
ATOM 633 N N . GLY A 1 81 ? 6.570 2.402 -8.583 1.00 87.31 81 GLY A N 1
ATOM 634 C CA . GLY A 1 81 ? 5.336 1.648 -8.784 1.00 87.31 81 GLY A CA 1
ATOM 635 C C . GLY A 1 81 ? 5.135 1.267 -10.250 1.00 87.31 81 GLY A C 1
ATOM 636 O O . GLY A 1 81 ? 5.746 1.846 -11.158 1.00 87.31 81 GLY A O 1
ATOM 637 N N . ASP A 1 82 ? 4.247 0.315 -10.490 1.00 88.31 82 ASP A N 1
ATOM 638 C CA . ASP A 1 82 ? 3.622 0.018 -11.775 1.00 88.31 82 ASP A CA 1
ATOM 639 C C . ASP A 1 82 ? 2.166 0.479 -11.735 1.00 88.31 82 ASP A C 1
ATOM 641 O O . ASP A 1 82 ? 1.460 0.297 -10.749 1.00 88.31 82 ASP A O 1
ATOM 645 N N . CYS A 1 83 ? 1.707 1.081 -12.829 1.00 84.94 83 CYS A N 1
ATOM 646 C CA . CYS A 1 83 ? 0.280 1.138 -13.124 1.00 84.94 83 CYS A CA 1
ATOM 647 C C . CYS A 1 83 ? -0.092 -0.049 -14.022 1.00 84.94 83 CYS A C 1
ATOM 649 O O . CYS A 1 83 ? 0.795 -0.682 -14.599 1.00 84.94 83 CYS A O 1
ATOM 651 N N . GLU A 1 84 ? -1.388 -0.314 -14.187 1.00 81.31 84 GLU A N 1
ATOM 652 C CA . GLU A 1 84 ? -1.890 -1.398 -15.048 1.00 81.31 84 GLU A CA 1
ATOM 653 C C . GLU A 1 84 ? -1.269 -1.351 -16.455 1.00 81.31 84 GLU A C 1
ATOM 655 O O . GLU A 1 84 ? -0.822 -2.371 -16.959 1.00 81.31 84 GLU A O 1
ATOM 660 N N . CYS A 1 85 ? -1.100 -0.158 -17.036 1.00 80.88 85 CYS A N 1
ATOM 661 C CA . CYS A 1 85 ? -0.485 0.005 -18.357 1.00 80.88 85 CYS A CA 1
ATOM 662 C C . CYS A 1 85 ? 1.035 -0.244 -18.386 1.00 80.88 85 CYS A C 1
ATOM 664 O O . CYS A 1 85 ? 1.593 -0.538 -19.440 1.00 80.88 85 CYS A O 1
ATOM 666 N N . CYS A 1 86 ? 1.738 -0.038 -17.269 1.00 86.00 86 CYS A N 1
ATOM 667 C CA . CYS A 1 86 ? 3.194 -0.191 -17.203 1.00 86.00 86 CYS A CA 1
ATOM 668 C C . CYS A 1 86 ? 3.624 -1.592 -16.765 1.00 86.00 86 CYS A C 1
ATOM 670 O O . CYS A 1 86 ? 4.775 -1.953 -16.999 1.00 86.00 86 CYS A O 1
ATOM 672 N N . ARG A 1 87 ? 2.738 -2.364 -16.129 1.00 86.06 87 ARG A N 1
ATOM 673 C CA . ARG A 1 87 ? 3.038 -3.721 -15.665 1.00 86.06 87 ARG A CA 1
ATOM 674 C C . ARG A 1 87 ? 3.480 -4.619 -16.818 1.00 86.06 87 ARG A C 1
ATOM 676 O O . ARG A 1 87 ? 4.581 -5.162 -16.765 1.00 86.06 87 ARG A O 1
ATOM 683 N N . ASP A 1 88 ? 2.690 -4.654 -17.888 1.00 87.88 88 ASP A N 1
ATOM 684 C CA . ASP A 1 88 ? 2.950 -5.474 -19.077 1.00 87.88 88 ASP A CA 1
ATOM 685 C C . ASP A 1 88 ? 4.289 -5.121 -19.737 1.00 87.88 88 ASP A C 1
ATOM 687 O O . ASP A 1 88 ? 5.011 -5.987 -20.227 1.00 87.88 88 ASP A O 1
ATOM 691 N N . TYR A 1 89 ? 4.666 -3.837 -19.709 1.00 88.88 89 TYR A N 1
ATOM 692 C CA . TYR A 1 89 ? 5.965 -3.390 -20.205 1.00 88.88 89 TYR A CA 1
ATOM 693 C C . TYR A 1 89 ? 7.120 -4.012 -19.407 1.00 88.88 89 TYR A C 1
ATOM 695 O O . TYR A 1 89 ? 8.076 -4.504 -20.004 1.00 88.88 89 TYR A O 1
ATOM 703 N N . TYR A 1 90 ? 7.051 -4.007 -18.073 1.00 88.88 90 TYR A N 1
ATOM 704 C CA . TYR A 1 90 ? 8.119 -4.570 -17.243 1.00 88.88 90 TYR A CA 1
ATOM 705 C C . TYR A 1 90 ? 8.182 -6.095 -17.330 1.00 88.88 90 TYR A C 1
ATOM 707 O O . TYR A 1 90 ? 9.280 -6.649 -17.349 1.00 88.88 90 TYR A O 1
ATOM 715 N N . GLU A 1 91 ? 7.033 -6.763 -17.434 1.00 87.25 91 GLU A N 1
ATOM 716 C CA . GLU A 1 91 ? 6.968 -8.211 -17.643 1.00 87.25 91 GLU A CA 1
ATOM 717 C C . GLU A 1 91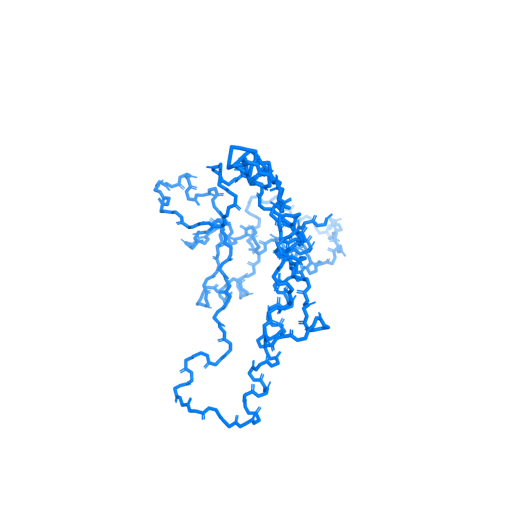 ? 7.592 -8.617 -18.986 1.00 87.25 91 GLU A C 1
ATOM 719 O O . GLU A 1 91 ? 8.399 -9.546 -19.035 1.00 87.25 91 GLU A O 1
ATOM 724 N N . ALA A 1 92 ? 7.291 -7.873 -20.056 1.00 89.62 92 ALA A N 1
ATOM 725 C CA . ALA A 1 92 ? 7.815 -8.144 -21.391 1.00 89.62 92 ALA A CA 1
ATOM 726 C C . ALA A 1 92 ? 9.310 -7.817 -21.536 1.00 89.62 92 ALA A C 1
ATOM 728 O O . ALA A 1 92 ? 10.048 -8.576 -22.163 1.00 89.62 92 ALA A O 1
ATOM 729 N N . VAL A 1 93 ? 9.770 -6.687 -20.985 1.00 89.75 93 VAL A N 1
ATOM 730 C CA . VAL A 1 93 ? 11.180 -6.270 -21.096 1.00 89.75 93 VAL A CA 1
ATOM 731 C C . VAL A 1 93 ? 12.079 -7.077 -20.164 1.00 89.75 93 VAL A C 1
ATOM 733 O O . VAL A 1 93 ? 13.222 -7.366 -20.514 1.00 89.75 93 VAL A O 1
ATOM 736 N N . GLY A 1 94 ? 11.579 -7.460 -18.991 1.00 87.69 94 GLY A N 1
ATOM 737 C CA . GLY A 1 94 ? 12.359 -8.214 -18.025 1.00 87.69 94 GLY A CA 1
ATOM 738 C C . GLY A 1 94 ? 13.358 -7.349 -17.235 1.00 87.69 94 GLY A C 1
ATOM 739 O O . GLY A 1 94 ? 13.189 -6.128 -17.122 1.00 87.69 94 GLY A O 1
ATOM 740 N N . PRO A 1 95 ? 14.384 -7.965 -16.623 1.00 88.69 95 PRO A N 1
ATOM 741 C CA . PRO A 1 95 ? 15.381 -7.254 -15.825 1.00 88.69 95 PRO A CA 1
ATOM 742 C C . PRO A 1 95 ? 16.250 -6.323 -16.682 1.00 88.69 95 PRO A C 1
ATOM 744 O O . PRO A 1 95 ? 16.453 -6.555 -17.874 1.00 88.69 95 PRO A O 1
ATOM 747 N N . LEU A 1 96 ? 16.797 -5.262 -16.074 1.00 84.31 96 LEU A N 1
ATOM 748 C CA . LEU A 1 96 ? 17.721 -4.383 -16.795 1.00 84.31 96 LEU A CA 1
ATOM 749 C C . LEU A 1 96 ? 19.009 -5.123 -17.162 1.00 84.31 96 LEU A C 1
ATOM 751 O O . LEU A 1 96 ? 19.590 -5.782 -16.296 1.00 84.31 96 LEU A O 1
ATOM 755 N N . PRO A 1 97 ? 19.521 -4.949 -18.394 1.00 80.75 97 PRO A N 1
ATOM 756 C CA . PRO A 1 97 ? 20.825 -5.479 -18.745 1.00 80.75 97 PRO A CA 1
ATOM 757 C C . PRO A 1 97 ? 21.904 -4.796 -17.898 1.00 80.75 97 PRO A C 1
ATOM 759 O O . PRO A 1 97 ? 21.871 -3.585 -17.652 1.00 80.75 97 PRO A O 1
ATOM 762 N N . VAL A 1 98 ? 22.884 -5.580 -17.454 1.00 78.44 98 VAL A N 1
ATOM 763 C CA . VAL A 1 98 ? 24.037 -5.062 -16.718 1.00 78.44 98 VAL A CA 1
ATOM 764 C C . VAL A 1 98 ? 24.949 -4.338 -17.707 1.00 78.44 98 VAL A C 1
ATOM 766 O O . VAL A 1 98 ? 25.680 -4.953 -18.480 1.00 78.44 98 VAL A O 1
ATOM 769 N N . PHE A 1 99 ? 24.885 -3.007 -17.715 1.00 74.50 99 PHE A N 1
ATOM 770 C CA . PHE A 1 99 ? 25.769 -2.187 -18.541 1.00 74.50 99 PHE A CA 1
ATOM 771 C C . PHE A 1 99 ? 27.198 -2.200 -17.979 1.00 74.50 99 PHE A C 1
ATOM 773 O O . PHE A 1 99 ? 27.387 -2.121 -16.766 1.00 74.50 99 PHE A O 1
ATOM 780 N N . ASN A 1 100 ? 28.200 -2.225 -18.862 1.00 78.62 100 ASN A N 1
ATOM 781 C CA . ASN A 1 100 ? 29.632 -2.263 -18.521 1.00 78.62 100 ASN A CA 1
ATOM 782 C C . ASN A 1 100 ? 30.098 -3.546 -17.809 1.00 78.62 100 ASN A C 1
ATOM 784 O O . ASN A 1 100 ? 31.073 -3.513 -17.059 1.00 78.62 100 ASN A O 1
ATOM 788 N N . ALA A 1 101 ? 29.432 -4.677 -18.048 1.00 75.19 101 ALA A N 1
ATOM 789 C CA . ALA A 1 101 ? 30.017 -5.972 -17.729 1.00 75.19 101 ALA A CA 1
ATOM 790 C C . ALA A 1 101 ? 31.226 -6.230 -18.648 1.00 75.19 101 ALA A C 1
ATOM 792 O O . ALA A 1 101 ? 31.189 -5.917 -19.842 1.00 75.19 101 ALA A O 1
ATOM 793 N N . GLY A 1 102 ? 32.307 -6.777 -18.088 1.00 80.31 102 GLY A N 1
ATOM 794 C CA . GLY A 1 102 ? 33.423 -7.274 -18.891 1.00 80.31 102 GLY A CA 1
ATOM 795 C C . GLY A 1 102 ? 32.980 -8.427 -19.804 1.00 80.31 102 GLY A C 1
ATOM 796 O O . GLY A 1 102 ? 31.920 -9.014 -19.577 1.00 80.31 102 GLY A O 1
ATOM 797 N N . PRO A 1 103 ? 33.764 -8.769 -20.840 1.00 81.94 103 PRO A N 1
ATOM 798 C CA . PRO A 1 103 ? 33.468 -9.932 -21.665 1.00 81.94 103 PRO A CA 1
ATOM 799 C C . PRO A 1 103 ? 33.451 -11.195 -20.796 1.00 81.94 103 PRO A C 1
ATOM 801 O O . PRO A 1 103 ? 34.385 -11.440 -20.031 1.00 81.94 103 PRO A O 1
ATOM 804 N N . VAL A 1 104 ? 32.390 -11.990 -20.927 1.00 77.06 104 VAL A N 1
ATOM 805 C CA . VAL A 1 104 ? 32.310 -13.321 -20.321 1.00 77.06 104 VAL A CA 1
ATOM 806 C C . VAL A 1 104 ? 33.027 -14.290 -21.258 1.00 77.06 104 VAL A C 1
ATOM 808 O O . VAL A 1 104 ? 32.700 -14.382 -22.444 1.00 77.06 104 VA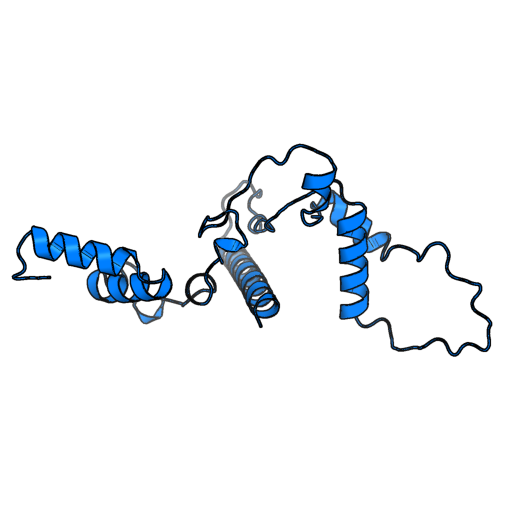L A O 1
ATOM 811 N N . TRP A 1 105 ? 34.059 -14.961 -20.751 1.00 82.31 105 TRP A N 1
ATOM 812 C CA . TRP A 1 105 ? 34.793 -15.988 -21.489 1.00 82.31 105 TRP A CA 1
ATOM 813 C C . TRP A 1 105 ? 34.025 -17.308 -21.407 1.00 82.31 105 TRP A C 1
ATOM 815 O O . TRP A 1 105 ? 33.443 -17.597 -20.371 1.00 82.31 105 TRP A O 1
ATOM 825 N N . LYS A 1 106 ? 34.036 -18.117 -22.474 1.00 76.62 106 LYS A N 1
ATOM 826 C CA . LYS A 1 106 ? 33.254 -19.371 -22.567 1.00 76.62 106 LYS A CA 1
ATOM 827 C C . LYS A 1 106 ? 33.558 -20.402 -21.474 1.00 76.62 106 LYS A C 1
ATOM 829 O O . LYS A 1 106 ? 32.748 -21.293 -21.263 1.00 76.62 106 LYS A O 1
ATOM 834 N N . ASP A 1 107 ? 34.713 -20.280 -20.828 1.00 79.62 107 ASP A N 1
ATOM 835 C CA . ASP A 1 107 ? 35.169 -21.187 -19.773 1.00 79.62 107 ASP A CA 1
ATOM 836 C C . ASP A 1 107 ? 34.816 -20.673 -18.369 1.00 79.62 107 ASP A C 1
ATOM 838 O O . ASP A 1 107 ? 35.099 -21.342 -17.378 1.00 79.62 107 ASP A O 1
ATOM 842 N N . ALA A 1 108 ? 34.231 -19.473 -18.263 1.00 68.50 108 ALA A N 1
ATOM 843 C CA . ALA A 1 108 ? 33.526 -19.095 -17.054 1.00 68.50 108 ALA A CA 1
ATOM 844 C C . ALA A 1 108 ? 32.297 -19.996 -17.005 1.00 68.50 108 ALA A C 1
ATOM 846 O O . ALA A 1 108 ? 31.402 -19.839 -17.835 1.00 68.50 108 ALA A O 1
ATOM 847 N N . GLU A 1 109 ? 32.300 -20.967 -16.090 1.00 58.59 109 GLU A N 1
ATOM 848 C CA . GLU A 1 109 ? 31.084 -21.689 -15.748 1.00 58.59 109 GLU A CA 1
ATOM 849 C C . GLU A 1 109 ? 30.015 -20.621 -15.518 1.00 58.59 109 GLU A C 1
ATOM 851 O O . GLU A 1 109 ? 30.180 -19.728 -14.679 1.00 58.59 109 GLU A O 1
ATOM 856 N N . GLU A 1 110 ? 28.986 -20.620 -16.368 1.00 57.44 110 GLU A N 1
ATOM 857 C CA . GLU A 1 110 ? 27.772 -19.898 -16.046 1.00 57.44 110 GLU A CA 1
ATOM 858 C C . GLU A 1 110 ? 27.390 -20.473 -14.687 1.00 57.44 110 GLU A C 1
ATOM 860 O O . GLU A 1 110 ? 27.175 -21.680 -14.578 1.00 57.44 110 GLU A O 1
ATOM 865 N N . ASP A 1 111 ? 27.430 -19.659 -13.628 1.00 52.00 111 ASP A N 1
ATOM 866 C CA . ASP A 1 111 ? 26.759 -20.011 -12.385 1.00 52.00 111 ASP A CA 1
ATOM 867 C C . ASP A 1 111 ? 25.278 -20.135 -12.768 1.00 52.00 111 ASP A C 1
ATOM 869 O O . ASP A 1 111 ? 24.482 -19.203 -12.623 1.00 52.00 111 ASP A O 1
ATOM 873 N N . ASP A 1 112 ? 24.920 -21.314 -13.277 1.00 46.72 112 ASP A N 1
ATOM 874 C CA . ASP A 1 112 ? 23.595 -21.881 -13.464 1.00 46.72 112 ASP A CA 1
ATOM 875 C C . ASP A 1 112 ? 22.979 -22.140 -12.075 1.00 46.72 112 ASP A C 1
ATOM 877 O O . ASP A 1 112 ? 22.219 -23.088 -11.859 1.00 46.72 112 ASP A O 1
ATOM 881 N N . GLU A 1 113 ? 23.229 -21.250 -11.104 1.00 49.25 113 GLU A N 1
ATOM 882 C CA . GLU A 1 113 ? 22.224 -20.888 -10.117 1.00 49.25 113 GLU A CA 1
ATOM 883 C C . GLU A 1 113 ? 21.069 -20.233 -10.881 1.00 49.25 113 GLU A C 1
ATOM 885 O O . GLU A 1 113 ? 20.880 -19.010 -10.880 1.00 49.25 113 GLU A O 1
ATOM 890 N N . VAL A 1 114 ? 20.356 -21.114 -11.592 1.00 50.44 114 VAL A N 1
ATOM 891 C CA . VAL A 1 114 ? 18.971 -21.082 -12.024 1.00 50.44 114 VAL A CA 1
ATOM 892 C C . VAL A 1 114 ? 18.315 -19.803 -11.573 1.00 50.44 114 VAL A C 1
ATOM 894 O O . VAL A 1 114 ? 18.194 -19.592 -10.368 1.00 50.44 114 VAL A O 1
ATOM 897 N N . ASP A 1 115 ? 17.918 -18.984 -12.553 1.00 55.50 115 ASP A N 1
ATOM 898 C CA . ASP A 1 115 ? 17.084 -17.784 -12.452 1.00 55.50 115 ASP A CA 1
ATOM 899 C C . ASP A 1 115 ? 15.954 -17.995 -11.436 1.00 55.50 115 ASP A C 1
ATOM 901 O O . ASP A 1 115 ? 14.820 -18.339 -11.768 1.00 55.50 115 ASP A O 1
ATOM 905 N N . SER A 1 116 ? 16.305 -17.901 -10.154 1.00 65.75 116 SER A N 1
ATOM 906 C CA . SER A 1 116 ? 15.402 -18.257 -9.081 1.00 65.75 116 SER A CA 1
ATOM 907 C C . SER A 1 116 ? 14.300 -17.219 -9.155 1.00 65.75 116 SER A C 1
ATOM 909 O O . SER A 1 116 ? 14.616 -16.030 -9.299 1.00 65.75 116 SER A O 1
ATOM 911 N N . PRO A 1 117 ? 13.019 -17.609 -9.073 1.00 67.94 117 PRO A N 1
ATOM 912 C CA . PRO A 1 117 ? 11.911 -16.675 -9.245 1.00 67.94 117 PRO A CA 1
ATOM 913 C C . PRO A 1 117 ? 12.072 -15.436 -8.349 1.00 67.94 117 PRO A C 1
ATOM 915 O O . PRO A 1 117 ? 11.784 -14.319 -8.771 1.00 67.94 117 PRO A O 1
ATOM 918 N N . THR A 1 118 ? 12.664 -15.609 -7.166 1.00 79.62 118 THR A N 1
ATOM 919 C CA . THR A 1 118 ? 13.011 -14.534 -6.231 1.00 79.62 118 THR A CA 1
ATOM 920 C C . THR A 1 118 ? 14.105 -13.589 -6.750 1.00 79.62 118 THR A C 1
ATOM 922 O O . THR A 1 118 ? 14.014 -12.377 -6.566 1.00 79.62 118 THR A O 1
ATOM 925 N N . LYS A 1 119 ? 15.158 -14.107 -7.399 1.00 81.62 119 LYS A N 1
ATOM 926 C CA . LYS A 1 119 ? 16.250 -13.304 -7.983 1.00 81.62 119 LYS A CA 1
ATOM 927 C C . LYS A 1 119 ? 15.730 -12.486 -9.161 1.00 81.62 119 LYS A C 1
ATOM 929 O O . LYS A 1 119 ? 15.979 -11.282 -9.213 1.00 81.62 119 LYS A O 1
ATOM 934 N N . ARG A 1 120 ? 14.937 -13.112 -10.036 1.00 83.56 120 ARG A N 1
ATOM 935 C CA . ARG A 1 120 ? 14.270 -12.442 -11.156 1.00 83.56 120 ARG A CA 1
ATOM 936 C C . ARG A 1 120 ? 13.365 -11.311 -10.679 1.00 83.56 120 ARG A C 1
ATOM 938 O O . ARG A 1 120 ? 13.479 -10.191 -11.167 1.00 83.56 120 ARG A O 1
ATOM 945 N N . GLN A 1 121 ? 12.513 -11.578 -9.687 1.00 84.31 121 GLN A N 1
ATOM 946 C CA . GLN A 1 121 ? 11.622 -10.574 -9.095 1.00 84.31 121 GLN A CA 1
ATOM 947 C C . GLN A 1 121 ? 12.396 -9.370 -8.553 1.00 84.31 121 GLN A C 1
ATOM 949 O O . GLN A 1 121 ? 12.076 -8.239 -8.904 1.00 84.31 121 GLN A O 1
ATOM 954 N N . ARG A 1 122 ? 13.482 -9.591 -7.800 1.00 86.69 122 ARG A N 1
ATOM 955 C CA . ARG A 1 122 ? 14.331 -8.494 -7.300 1.00 86.69 122 ARG A CA 1
ATOM 956 C C . ARG A 1 122 ? 14.934 -7.649 -8.422 1.00 86.69 122 ARG A C 1
ATOM 958 O O . ARG A 1 122 ? 15.025 -6.432 -8.296 1.00 86.69 122 ARG A O 1
ATOM 965 N N . GLN A 1 123 ? 15.354 -8.269 -9.524 1.00 88.50 123 GLN A N 1
ATOM 966 C CA . GLN A 1 123 ? 15.893 -7.531 -10.669 1.00 88.50 123 GLN A CA 1
ATOM 967 C C . GLN A 1 123 ? 14.811 -6.727 -11.406 1.00 88.50 123 GLN A C 1
ATOM 969 O O . GLN A 1 123 ? 15.091 -5.632 -11.899 1.00 88.50 123 GLN A O 1
ATOM 974 N N . LEU A 1 124 ? 13.576 -7.237 -11.461 1.00 88.56 124 LEU A N 1
ATOM 975 C CA . LEU A 1 124 ? 12.422 -6.494 -11.974 1.00 88.56 124 LEU A CA 1
ATOM 976 C C . LEU A 1 124 ? 12.084 -5.300 -11.076 1.00 88.56 124 LEU A C 1
ATOM 978 O O . LEU A 1 124 ? 11.865 -4.200 -11.579 1.00 88.56 124 LEU A O 1
ATOM 982 N N . GLU A 1 125 ? 12.108 -5.483 -9.758 1.00 88.81 125 GLU A N 1
ATOM 983 C CA . GLU A 1 125 ? 11.914 -4.397 -8.795 1.00 88.81 125 GLU A CA 1
ATOM 984 C C . GLU A 1 125 ? 13.020 -3.337 -8.900 1.00 88.81 125 GLU A C 1
ATOM 986 O O . GLU A 1 125 ? 12.722 -2.142 -8.894 1.00 88.81 125 GLU A O 1
ATOM 991 N N . ASP A 1 126 ? 14.291 -3.726 -9.066 1.00 90.25 126 ASP A N 1
ATOM 992 C CA . ASP A 1 126 ? 15.381 -2.768 -9.312 1.00 90.25 126 ASP A CA 1
ATOM 993 C C . ASP A 1 126 ? 15.166 -2.000 -10.625 1.00 90.25 126 ASP A C 1
ATOM 995 O O . ASP A 1 126 ? 15.265 -0.769 -10.657 1.00 90.25 126 ASP A O 1
ATOM 999 N N . HIS A 1 127 ? 14.787 -2.696 -11.702 1.00 90.75 127 HIS A N 1
ATOM 1000 C CA . HIS A 1 127 ? 14.428 -2.061 -12.971 1.00 90.75 127 HIS A CA 1
ATOM 1001 C C . HIS A 1 127 ? 13.308 -1.026 -12.772 1.00 90.75 127 HIS A C 1
ATOM 1003 O O . HIS A 1 127 ? 13.442 0.139 -13.175 1.00 90.75 127 HIS A O 1
ATOM 1009 N N . GLN A 1 128 ? 12.234 -1.411 -12.087 1.00 91.12 128 GLN A N 1
ATOM 1010 C CA . GLN A 1 128 ? 11.091 -0.551 -11.799 1.00 91.12 128 GLN A CA 1
ATOM 1011 C C . GLN A 1 128 ? 11.492 0.673 -10.958 1.00 91.12 128 GLN A C 1
ATOM 1013 O O . GLN A 1 128 ? 11.186 1.819 -11.318 1.00 91.12 128 GLN A O 1
ATOM 1018 N N . ASN A 1 129 ? 12.252 0.474 -9.881 1.00 91.00 129 ASN A N 1
ATOM 1019 C CA . ASN A 1 129 ? 12.762 1.548 -9.028 1.00 91.00 129 ASN A CA 1
ATOM 1020 C C . ASN A 1 129 ? 13.634 2.535 -9.819 1.00 91.00 129 ASN A C 1
ATOM 1022 O O . ASN A 1 129 ? 13.523 3.756 -9.658 1.00 91.00 129 ASN A O 1
ATOM 1026 N N . ARG A 1 130 ? 14.445 2.044 -10.758 1.00 89.81 130 ARG A N 1
ATOM 1027 C CA . ARG A 1 130 ? 15.345 2.886 -11.556 1.00 89.81 130 ARG A CA 1
ATOM 1028 C C . ARG A 1 130 ? 14.623 3.700 -12.620 1.00 89.81 130 ARG A C 1
ATOM 1030 O O . ARG A 1 130 ? 14.924 4.885 -12.763 1.00 89.81 130 ARG A O 1
ATOM 1037 N N . ILE A 1 131 ? 13.683 3.097 -13.350 1.00 89.56 131 ILE A N 1
ATOM 1038 C CA . ILE A 1 131 ? 13.136 3.692 -14.584 1.00 89.56 131 ILE A CA 1
ATOM 1039 C C . ILE A 1 131 ? 11.708 4.208 -14.430 1.00 89.56 131 ILE A C 1
ATOM 1041 O O . ILE A 1 131 ? 11.342 5.156 -15.127 1.00 89.56 131 ILE A O 1
ATOM 1045 N N . SER A 1 132 ? 10.905 3.649 -13.518 1.00 90.62 132 SER A N 1
ATOM 1046 C CA . SER A 1 132 ? 9.482 3.997 -13.458 1.00 90.62 132 SER A CA 1
ATOM 1047 C C . SER A 1 132 ? 9.257 5.495 -13.257 1.00 90.62 132 SER A C 1
ATOM 1049 O O . SER A 1 132 ? 9.983 6.186 -12.536 1.00 90.62 132 SER A O 1
ATOM 1051 N N . ARG A 1 133 ? 8.239 6.011 -13.945 1.00 88.25 133 ARG A N 1
ATOM 1052 C CA . ARG A 1 133 ? 7.738 7.377 -13.755 1.00 88.25 133 ARG A CA 1
ATOM 1053 C C . ARG A 1 133 ? 6.769 7.454 -12.579 1.00 88.25 133 ARG A C 1
ATOM 1055 O O . ARG A 1 133 ? 6.581 8.539 -12.031 1.00 88.25 133 ARG A O 1
ATOM 1062 N N . HIS A 1 134 ? 6.174 6.324 -12.206 1.00 90.12 134 HIS A N 1
ATOM 1063 C CA . HIS A 1 134 ? 5.286 6.202 -11.063 1.00 90.12 134 HIS A CA 1
ATOM 1064 C C . HIS A 1 134 ? 6.134 5.9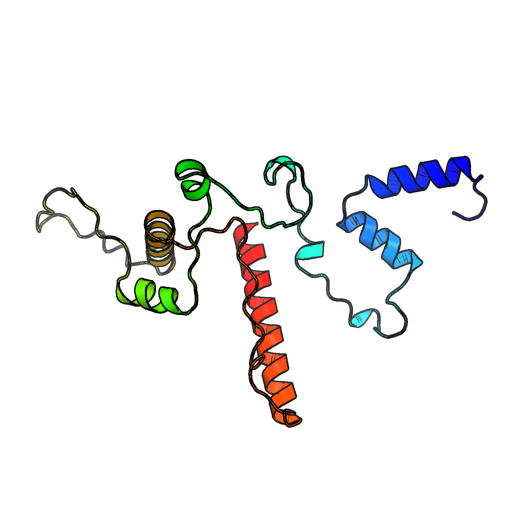92 -9.810 1.00 90.12 134 HIS A C 1
ATOM 1066 O O . HIS A 1 134 ? 7.010 5.124 -9.763 1.00 90.12 134 HIS A O 1
ATOM 1072 N N . ARG A 1 135 ? 5.914 6.851 -8.817 1.00 90.94 135 ARG A N 1
ATOM 1073 C CA . ARG A 1 135 ? 6.637 6.851 -7.549 1.00 90.94 135 ARG A CA 1
ATOM 1074 C C . ARG A 1 135 ? 5.633 6.899 -6.415 1.00 90.94 135 ARG A C 1
ATOM 1076 O O . ARG A 1 135 ? 4.766 7.768 -6.424 1.00 90.94 135 ARG A O 1
ATOM 1083 N N . GLU A 1 136 ? 5.776 5.996 -5.460 1.00 90.88 136 GLU A N 1
ATOM 1084 C CA . GLU A 1 136 ? 4.912 5.904 -4.288 1.00 90.88 136 GLU A CA 1
ATOM 1085 C C . GLU A 1 136 ? 5.728 5.498 -3.056 1.00 90.88 136 GLU A C 1
ATOM 1087 O O . GLU A 1 136 ? 6.738 4.807 -3.161 1.00 90.88 136 GLU A O 1
ATOM 1092 N N . VAL A 1 137 ? 5.334 5.993 -1.881 1.00 89.81 137 VAL A N 1
ATOM 1093 C CA . VAL A 1 137 ? 5.899 5.531 -0.596 1.00 89.81 137 VAL A CA 1
ATOM 1094 C C . VAL A 1 137 ? 5.190 4.257 -0.158 1.00 89.81 137 VAL A C 1
ATOM 1096 O O . VAL A 1 137 ? 5.795 3.339 0.377 1.00 89.81 137 VAL A O 1
ATOM 1099 N N . TRP A 1 138 ? 3.895 4.197 -0.446 1.00 88.81 138 TRP A N 1
ATOM 1100 C CA . TRP A 1 138 ? 3.020 3.127 -0.033 1.00 88.81 138 TRP A CA 1
ATOM 1101 C C . TRP A 1 138 ? 2.300 2.550 -1.245 1.00 88.81 138 TRP A C 1
ATOM 1103 O O . TRP A 1 138 ? 1.648 3.299 -1.973 1.00 88.81 138 TRP A O 1
ATOM 1113 N N . ARG A 1 139 ? 2.360 1.225 -1.427 1.00 86.50 139 ARG A N 1
ATOM 1114 C CA . ARG A 1 139 ? 1.574 0.547 -2.465 1.00 86.50 139 ARG A CA 1
ATOM 1115 C C . ARG A 1 139 ? 0.084 0.698 -2.166 1.00 86.50 139 ARG A C 1
ATOM 1117 O O . ARG A 1 139 ? -0.390 0.322 -1.087 1.00 86.50 139 ARG A O 1
ATOM 1124 N N . LYS A 1 140 ? -0.656 1.251 -3.125 1.00 84.44 140 LYS A N 1
ATOM 1125 C CA . LYS A 1 140 ? -2.114 1.406 -3.021 1.00 84.44 140 LYS A CA 1
ATOM 1126 C C . LYS A 1 140 ? -2.793 0.037 -3.148 1.00 84.44 140 LYS A C 1
ATOM 1128 O O . LYS A 1 140 ? -2.301 -0.812 -3.893 1.00 84.44 140 LYS A O 1
ATOM 1133 N N . PRO A 1 141 ? -3.903 -0.211 -2.429 1.00 84.06 141 PRO A N 1
ATOM 1134 C CA . PRO A 1 141 ? -4.666 -1.430 -2.647 1.00 84.06 141 PRO A CA 1
ATOM 1135 C C . PRO A 1 141 ? -5.181 -1.458 -4.097 1.00 84.06 141 PRO A C 1
ATOM 1137 O O . PRO A 1 141 ? -5.561 -0.406 -4.625 1.00 84.06 141 PRO A O 1
ATOM 1140 N N . PRO A 1 142 ? -5.193 -2.632 -4.748 1.00 83.94 142 PRO A N 1
ATOM 1141 C CA . PRO A 1 142 ? -5.765 -2.766 -6.080 1.00 83.94 142 PRO A CA 1
ATOM 1142 C C . PRO A 1 142 ? -7.260 -2.434 -6.061 1.00 83.94 142 PRO A C 1
ATOM 1144 O O . PRO A 1 142 ? -7.935 -2.567 -5.037 1.00 83.94 142 PRO A O 1
ATOM 1147 N N . THR A 1 143 ? -7.784 -2.000 -7.206 1.00 87.19 143 THR A N 1
ATOM 1148 C CA . THR A 1 143 ? -9.225 -1.782 -7.361 1.00 87.19 143 THR A CA 1
ATOM 1149 C C . THR A 1 143 ? -9.972 -3.109 -7.151 1.00 87.19 143 THR A C 1
ATOM 1151 O O . THR A 1 143 ? -9.521 -4.127 -7.677 1.00 87.19 143 THR A O 1
ATOM 1154 N N . PRO A 1 144 ? -11.082 -3.132 -6.384 1.00 89.06 144 PRO A N 1
ATOM 1155 C CA . PRO A 1 144 ? -11.866 -4.346 -6.169 1.00 89.06 144 PRO A CA 1
ATOM 1156 C C . PRO A 1 144 ? -12.305 -5.014 -7.481 1.00 89.06 144 PRO A C 1
ATOM 1158 O O . PRO A 1 144 ? -12.503 -4.317 -8.485 1.00 89.06 144 PRO A O 1
ATOM 1161 N N . PRO A 1 145 ? -12.499 -6.346 -7.483 1.00 90.88 145 PRO A N 1
ATOM 1162 C CA . PRO A 1 145 ? -12.926 -7.060 -8.679 1.00 90.88 145 PRO A CA 1
ATOM 1163 C C . PRO A 1 145 ? -14.287 -6.539 -9.153 1.00 90.88 145 PRO A C 1
ATOM 1165 O O . PRO A 1 145 ? -15.176 -6.265 -8.352 1.00 90.88 145 PRO A O 1
ATOM 1168 N N . ASP A 1 146 ? -14.432 -6.391 -10.470 1.00 90.88 146 ASP A N 1
ATOM 1169 C CA . ASP A 1 146 ? -15.657 -5.950 -11.147 1.00 90.88 146 ASP A CA 1
ATOM 1170 C C . ASP A 1 146 ? -16.208 -4.571 -10.716 1.00 90.88 146 ASP A C 1
ATOM 1172 O O . ASP A 1 146 ? -17.347 -4.243 -11.040 1.00 90.88 146 ASP A O 1
ATOM 1176 N N . PHE A 1 147 ? -15.404 -3.707 -10.076 1.00 88.94 147 PHE A N 1
ATOM 1177 C CA . PHE A 1 147 ? -15.829 -2.361 -9.642 1.00 88.94 147 PHE A CA 1
ATOM 1178 C C . PHE A 1 147 ? -16.450 -1.511 -10.770 1.00 88.94 147 PHE A C 1
ATOM 1180 O O . PHE A 1 147 ? -17.390 -0.753 -10.541 1.00 88.94 147 PHE A O 1
ATOM 1187 N N . TRP A 1 148 ? -15.948 -1.652 -12.003 1.00 89.81 148 TRP A N 1
ATOM 1188 C CA . TRP A 1 148 ? -16.436 -0.924 -13.183 1.00 89.81 148 TRP A CA 1
ATOM 1189 C C . TRP A 1 148 ? -17.544 -1.648 -13.961 1.00 89.81 148 TRP A C 1
ATOM 1191 O O . TRP A 1 148 ? -17.992 -1.150 -14.995 1.00 89.81 148 TRP A O 1
ATOM 1201 N N . LYS A 1 149 ? -18.011 -2.814 -13.498 1.00 89.94 149 LYS A N 1
ATOM 1202 C CA . LYS A 1 149 ? -19.128 -3.529 -14.122 1.00 89.94 149 LYS A CA 1
ATOM 1203 C C . LYS A 1 149 ? -20.435 -2.840 -13.731 1.00 89.94 149 LYS A C 1
ATOM 1205 O O . LYS A 1 149 ? -21.005 -3.088 -12.674 1.00 89.94 149 LYS A O 1
ATOM 1210 N N . ILE A 1 150 ? -20.899 -1.940 -14.594 1.00 89.12 150 ILE A N 1
ATOM 1211 C CA . ILE A 1 150 ? -22.124 -1.166 -14.374 1.00 89.12 150 ILE A CA 1
ATOM 1212 C C . ILE A 1 150 ? -23.337 -2.101 -14.519 1.00 89.12 150 ILE A C 1
ATOM 1214 O O . ILE A 1 150 ? -23.717 -2.468 -15.629 1.00 89.12 150 ILE A O 1
ATOM 1218 N N . GLY A 1 151 ? -23.936 -2.500 -13.395 1.00 91.44 151 GLY A N 1
ATOM 1219 C CA . GLY A 1 151 ? -25.121 -3.359 -13.342 1.00 91.44 151 GLY A CA 1
ATOM 1220 C C . GLY A 1 151 ? -25.315 -3.993 -11.965 1.00 91.44 151 GLY A C 1
ATOM 1221 O O . GLY A 1 151 ? -24.452 -3.883 -11.098 1.00 91.44 151 GLY A O 1
ATOM 1222 N N . PHE A 1 152 ? -26.451 -4.663 -11.761 1.00 92.12 152 PHE A N 1
ATOM 1223 C CA . PHE A 1 152 ? -26.638 -5.511 -10.585 1.00 92.12 152 PHE A CA 1
ATOM 1224 C C . PHE A 1 152 ? -26.114 -6.913 -10.910 1.00 92.12 152 PHE A C 1
ATOM 1226 O O . PHE A 1 152 ? -26.630 -7.526 -11.849 1.00 92.12 152 PHE A O 1
ATOM 1233 N N . PRO A 1 153 ? -25.099 -7.416 -10.192 1.00 94.19 153 PRO A N 1
ATOM 1234 C CA . PRO A 1 153 ? -24.652 -8.789 -10.366 1.00 94.19 153 PRO A CA 1
ATOM 1235 C C . PRO A 1 153 ? -25.761 -9.763 -9.951 1.00 94.19 153 PRO A C 1
ATOM 1237 O O . PRO A 1 153 ? -26.541 -9.499 -9.032 1.00 94.19 153 PRO A O 1
ATOM 1240 N N . SER A 1 154 ? -25.826 -10.902 -10.632 1.00 95.94 154 SER A N 1
ATOM 1241 C CA . SER A 1 154 ? -26.602 -12.054 -10.171 1.00 95.94 154 SER A CA 1
ATOM 1242 C C . SER A 1 154 ? -26.044 -12.596 -8.851 1.00 95.94 154 SER A C 1
ATOM 1244 O O . SER A 1 154 ? -24.911 -12.306 -8.473 1.00 95.94 154 SER A O 1
ATOM 1246 N N . THR A 1 155 ? -26.822 -13.412 -8.139 1.00 94.62 155 THR A N 1
ATOM 1247 C CA . THR A 1 155 ? -26.392 -13.986 -6.854 1.00 94.62 155 THR A CA 1
ATOM 1248 C C . THR A 1 155 ? -25.110 -14.811 -6.977 1.00 94.62 155 THR A C 1
ATOM 1250 O O . THR A 1 155 ? -24.242 -14.696 -6.122 1.00 94.62 155 THR A O 1
ATOM 1253 N N . GLN A 1 156 ? -24.950 -15.574 -8.063 1.00 95.50 156 GLN A N 1
ATOM 1254 C CA . GLN A 1 156 ? -23.738 -16.360 -8.323 1.00 95.50 156 GLN A CA 1
ATOM 1255 C C . GLN A 1 156 ? -22.537 -15.451 -8.611 1.00 95.50 156 GLN A C 1
ATOM 1257 O O . GLN A 1 156 ? -21.458 -15.650 -8.066 1.00 95.50 156 GLN A O 1
ATOM 1262 N N . GLU A 1 157 ? -22.734 -14.398 -9.410 1.00 94.50 157 GLU A N 1
ATOM 1263 C CA . GLU A 1 157 ? -21.667 -13.431 -9.683 1.00 94.50 157 GLU A CA 1
ATOM 1264 C C . GLU A 1 157 ? -21.235 -12.680 -8.418 1.00 94.50 157 GLU A C 1
ATOM 1266 O O . GLU A 1 157 ? -20.054 -12.384 -8.269 1.00 94.50 157 GLU A O 1
ATOM 1271 N N . VAL A 1 158 ? -22.158 -12.384 -7.494 1.00 93.88 158 VAL A N 1
ATOM 1272 C CA . VAL A 1 158 ? -21.817 -11.786 -6.191 1.00 93.88 158 VAL A CA 1
ATOM 1273 C C . VAL A 1 158 ? -20.901 -12.709 -5.393 1.00 93.88 158 VAL A C 1
ATOM 1275 O O . VAL A 1 158 ? -19.899 -12.241 -4.857 1.00 93.88 158 VAL A O 1
ATOM 1278 N N . GLU A 1 159 ? -21.221 -14.001 -5.318 1.00 94.69 159 GLU A N 1
ATOM 1279 C CA . GLU A 1 159 ? -20.392 -14.989 -4.618 1.00 94.69 159 GLU A CA 1
ATOM 1280 C C . GLU A 1 159 ? -18.983 -15.057 -5.224 1.00 94.69 159 GLU A C 1
ATOM 1282 O O . GLU A 1 159 ? -17.993 -14.966 -4.495 1.00 94.69 159 GLU A O 1
ATOM 1287 N N . ASP A 1 160 ? -18.882 -15.093 -6.553 1.00 95.00 160 ASP A N 1
ATOM 1288 C CA . ASP A 1 160 ? -17.602 -15.119 -7.267 1.00 95.00 160 ASP A CA 1
ATOM 1289 C C . ASP A 1 160 ? -16.789 -13.824 -7.092 1.00 95.00 160 ASP A C 1
ATOM 1291 O O . ASP A 1 160 ? -15.556 -13.843 -7.006 1.00 95.00 160 ASP A O 1
ATOM 1295 N N . VAL A 1 161 ? -17.453 -12.665 -7.073 1.00 94.25 161 VAL A N 1
ATOM 1296 C CA . VAL A 1 161 ? -16.818 -11.363 -6.811 1.00 94.25 161 VAL A CA 1
ATOM 1297 C C . VAL A 1 161 ? -16.285 -11.313 -5.382 1.00 94.25 161 VAL A C 1
ATOM 1299 O O . VAL A 1 161 ? -15.127 -10.940 -5.190 1.00 94.25 161 VAL A O 1
ATOM 1302 N N . ASN A 1 162 ? -17.085 -11.733 -4.401 1.00 93.00 162 ASN A N 1
ATOM 1303 C CA . ASN A 1 162 ? -16.688 -11.744 -2.996 1.00 93.00 162 ASN A CA 1
ATOM 1304 C C . ASN A 1 162 ? -15.516 -12.701 -2.760 1.00 93.00 162 ASN A C 1
ATOM 1306 O O . ASN A 1 162 ? -14.511 -12.290 -2.191 1.00 93.00 162 ASN A O 1
ATOM 1310 N N . ALA A 1 163 ? -15.566 -13.922 -3.303 1.00 94.56 163 ALA A N 1
ATOM 1311 C CA . ALA A 1 163 ? -14.470 -14.883 -3.181 1.00 94.56 163 ALA A CA 1
ATOM 1312 C C . ALA A 1 163 ? -13.153 -14.354 -3.782 1.00 94.56 163 ALA A C 1
ATOM 1314 O O . ALA A 1 163 ? -12.073 -14.543 -3.215 1.00 94.56 163 ALA A O 1
ATOM 1315 N N . ARG A 1 164 ? -13.220 -13.649 -4.923 1.00 94.69 164 ARG A N 1
ATOM 1316 C CA . ARG A 1 164 ? -12.046 -12.985 -5.516 1.00 94.69 164 ARG A CA 1
ATOM 1317 C C . ARG A 1 164 ? -11.547 -11.827 -4.654 1.00 94.69 164 ARG A C 1
ATOM 1319 O O . ARG A 1 164 ? -10.336 -11.684 -4.503 1.00 94.69 164 ARG A O 1
ATOM 1326 N N . ALA A 1 165 ? -12.447 -11.025 -4.090 1.00 93.69 165 ALA A N 1
ATOM 1327 C CA . ALA A 1 165 ? -12.088 -9.924 -3.202 1.00 93.69 165 ALA A CA 1
ATOM 1328 C C . ALA A 1 165 ? -11.398 -10.437 -1.927 1.00 93.69 165 ALA A C 1
ATOM 1330 O O . ALA A 1 165 ? -10.342 -9.920 -1.562 1.00 93.69 165 ALA A O 1
ATOM 1331 N N . ASP A 1 166 ? -11.923 -11.502 -1.318 1.00 92.06 166 ASP A N 1
ATOM 1332 C CA . ASP A 1 166 ? -11.341 -12.141 -0.135 1.00 92.06 166 ASP A CA 1
ATOM 1333 C C . ASP A 1 166 ? -9.935 -12.672 -0.428 1.00 92.06 166 ASP A C 1
ATOM 1335 O O . ASP A 1 166 ? -9.002 -12.430 0.340 1.00 92.06 166 ASP A O 1
ATOM 1339 N N . LYS A 1 167 ? -9.744 -13.313 -1.589 1.00 93.38 167 LYS A N 1
ATOM 1340 C CA . LYS A 1 167 ? -8.417 -13.751 -2.039 1.00 93.38 167 LYS A CA 1
ATOM 1341 C C . LYS A 1 167 ? -7.451 -12.573 -2.205 1.00 93.38 167 LYS A C 1
ATOM 1343 O O . LYS A 1 167 ? -6.322 -12.651 -1.736 1.00 93.38 167 LYS A O 1
ATOM 1348 N N . MET A 1 168 ? -7.889 -11.471 -2.819 1.00 91.31 168 MET A N 1
ATOM 1349 C CA . MET A 1 168 ? -7.057 -10.269 -2.984 1.00 91.31 168 MET A CA 1
ATOM 1350 C C . MET A 1 168 ? -6.645 -9.653 -1.641 1.00 91.31 168 MET A C 1
ATOM 1352 O O . MET A 1 168 ? -5.510 -9.193 -1.498 1.00 91.31 168 MET A O 1
ATOM 1356 N N . VAL A 1 169 ? -7.546 -9.644 -0.653 1.00 90.69 169 VAL A N 1
ATOM 1357 C CA . VAL A 1 169 ? -7.234 -9.192 0.710 1.00 90.69 169 VAL A CA 1
ATOM 1358 C C . VAL A 1 169 ? -6.227 -10.136 1.364 1.00 90.69 169 VAL A C 1
ATOM 1360 O O . VAL A 1 169 ? -5.207 -9.663 1.862 1.00 90.69 169 VAL A O 1
ATOM 1363 N N . ALA A 1 170 ? -6.455 -11.450 1.300 1.00 91.19 170 ALA A N 1
ATOM 1364 C CA . ALA A 1 170 ? -5.561 -12.455 1.870 1.00 91.19 170 ALA A CA 1
ATOM 1365 C C . ALA A 1 170 ? -4.150 -12.410 1.256 1.00 91.19 170 ALA A C 1
ATOM 1367 O O . ALA A 1 170 ? -3.163 -12.456 1.990 1.00 91.19 170 ALA A O 1
ATOM 1368 N N . ASP A 1 171 ? -4.040 -12.255 -0.066 1.00 91.56 171 ASP A N 1
ATOM 1369 C CA . ASP A 1 171 ? -2.758 -12.130 -0.768 1.00 91.56 171 ASP A CA 1
ATOM 1370 C C . ASP A 1 171 ? -2.000 -10.870 -0.315 1.00 91.56 171 ASP A C 1
ATOM 1372 O O . ASP A 1 171 ? -0.802 -10.927 -0.025 1.00 91.56 171 ASP A O 1
ATOM 1376 N N . ARG A 1 172 ? -2.701 -9.734 -0.177 1.00 89.69 172 ARG A N 1
ATOM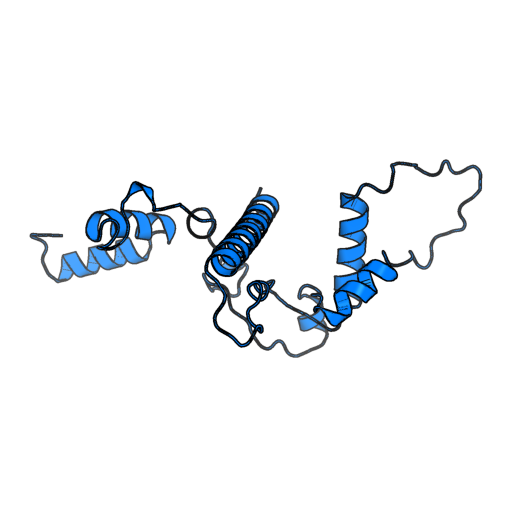 1377 C CA . ARG A 1 172 ? -2.117 -8.490 0.351 1.00 89.69 172 ARG A CA 1
ATOM 1378 C C . ARG A 1 172 ? -1.644 -8.656 1.791 1.00 89.69 172 ARG A C 1
ATOM 1380 O O . ARG A 1 172 ? -0.571 -8.174 2.145 1.00 89.69 172 ARG A O 1
ATOM 1387 N N . GLU A 1 173 ? -2.441 -9.306 2.627 1.00 91.12 173 GLU A N 1
ATOM 1388 C CA . GLU A 1 173 ? -2.075 -9.567 4.014 1.00 91.12 173 GLU A CA 1
ATOM 1389 C C . GLU A 1 173 ? -0.866 -10.502 4.133 1.00 91.12 173 GLU A C 1
ATOM 1391 O O . GLU A 1 173 ? 0.029 -10.254 4.940 1.00 91.12 173 GLU A O 1
ATOM 1396 N N . ALA A 1 174 ? -0.809 -11.558 3.319 1.00 91.38 174 ALA A N 1
ATOM 1397 C CA . ALA A 1 174 ? 0.329 -12.468 3.263 1.00 91.38 174 ALA A CA 1
ATOM 1398 C C . ALA A 1 174 ? 1.610 -11.747 2.823 1.00 91.38 174 ALA A C 1
ATOM 1400 O O . ALA A 1 174 ? 2.675 -11.997 3.386 1.00 91.38 174 ALA A O 1
ATOM 1401 N N . GLU A 1 175 ? 1.510 -10.831 1.859 1.00 88.38 175 GLU A N 1
ATOM 1402 C CA . GLU A 1 175 ? 2.637 -10.012 1.416 1.00 88.38 175 GLU A CA 1
ATOM 1403 C C . GLU A 1 175 ? 3.155 -9.099 2.533 1.00 88.38 175 GLU A C 1
ATOM 1405 O O . GLU A 1 175 ? 4.360 -9.054 2.776 1.00 88.38 175 GLU A O 1
ATOM 1410 N N . ILE A 1 176 ? 2.264 -8.439 3.283 1.00 89.69 176 ILE A N 1
ATOM 1411 C CA . ILE A 1 176 ? 2.677 -7.625 4.436 1.00 89.69 176 ILE A CA 1
ATOM 1412 C C . ILE A 1 176 ? 3.387 -8.501 5.477 1.00 89.69 176 ILE A C 1
ATOM 1414 O O . ILE A 1 176 ? 4.485 -8.152 5.903 1.00 89.69 176 ILE A O 1
ATOM 1418 N N . ARG A 1 177 ? 2.822 -9.670 5.819 1.00 91.31 177 ARG A N 1
ATOM 1419 C CA . ARG A 1 177 ? 3.445 -10.613 6.765 1.00 91.31 177 ARG A CA 1
ATOM 1420 C C . ARG A 1 177 ? 4.843 -11.047 6.313 1.00 91.31 177 ARG A C 1
ATOM 1422 O O . ARG A 1 177 ? 5.748 -11.102 7.140 1.00 91.31 177 ARG A O 1
ATOM 1429 N N . ARG A 1 178 ? 5.045 -11.305 5.012 1.00 88.50 178 ARG A N 1
ATOM 1430 C CA . ARG A 1 178 ? 6.362 -11.643 4.433 1.00 88.50 178 ARG A CA 1
ATOM 1431 C C . ARG A 1 178 ? 7.367 -10.502 4.532 1.00 88.50 178 ARG A C 1
ATOM 1433 O O . ARG A 1 178 ? 8.535 -10.770 4.769 1.00 88.50 178 ARG A O 1
ATOM 1440 N N . GLN A 1 179 ? 6.935 -9.259 4.335 1.00 82.69 179 GLN A N 1
ATOM 1441 C CA . GLN A 1 179 ? 7.819 -8.091 4.423 1.00 82.69 179 GLN A CA 1
ATOM 1442 C C . GLN A 1 179 ? 8.250 -7.786 5.863 1.00 82.69 179 GLN A C 1
ATOM 1444 O O . GLN A 1 179 ? 9.297 -7.177 6.072 1.00 82.69 179 GLN A O 1
ATOM 1449 N N . THR A 1 180 ? 7.442 -8.187 6.846 1.00 82.50 180 THR A N 1
ATOM 1450 C CA . THR A 1 180 ? 7.698 -7.955 8.275 1.00 82.50 180 THR A CA 1
ATOM 1451 C C . THR A 1 180 ? 8.399 -9.107 9.003 1.00 82.50 180 THR A C 1
ATOM 1453 O O . THR A 1 180 ? 8.819 -8.901 10.141 1.00 82.50 180 THR A O 1
ATOM 1456 N N . ALA A 1 181 ? 8.472 -10.299 8.399 1.00 70.19 181 ALA A N 1
ATOM 1457 C CA . ALA A 1 181 ? 9.119 -11.489 8.967 1.00 70.19 181 ALA A CA 1
ATOM 1458 C C . ALA A 1 181 ? 10.641 -11.458 8.772 1.00 70.19 181 ALA A C 1
ATOM 1460 O O . ALA A 1 181 ? 11.352 -11.838 9.730 1.00 70.19 181 ALA A O 1
#

Organism: Vanrija humicola (NCBI:txid5417)

InterPro domains:
  IPR013882 DNA endonuclease activator Ctp1, C-terminal [PF08573] (64-157)
  IPR033316 DNA endonuclease RBBP8-like [PTHR15107] (60-157)

Secondary structure (DSSP, 8-state):
-TT--HHHHHHHHHHHHHS-HHHHHHHHHHHHTT-SSS-GGG----HHHH----GGGTTT-SS-------SHHHHHTSEEP--HHHHHHHHHH-SPP-TTPPPPPTTS--------HHHHHHHHHHHHHHH-S-EESSPPPPPPTTTT--SPPPHHHHHHHHHHHHHHHHHHHHHHHHHH-

pLDDT: mean 84.36, std 9.4, range [46.72, 95.94]

Radius of gyration: 23.98 Å; chains: 1; bounding box: 62×40×64 Å